Protein AF-A0A1A8IQL0-F1 (afdb_monomer)

Secondary structure (DSSP, 8-state):
-HHHHHHHHHHHHHHHHHHHHHTTT---THHHHHHHHHHHHHHHHHHHHHHHHHHHHHHHHHHHHHHH--SBTTB---S-HHHHHHHHHHHHHHHHHHT-

pLDDT: mean 81.02, std 8.01, range [53.03, 92.19]

Sequence (100 aa):
KLFIAGVASILTLVFLRLFQEFLPTVNYVLVPIVMVIIGSYMIANGFFNVFCTCVETLFLCFCEDLERNDGSSSKPYYISPGLHKILRKGEERAKSCASS

Solvent-accessible surface area (backbone atoms only — not comparable to full-atom values): 5826 Å² total; per-residue (Å²): 109,69,68,60,51,51,53,51,50,52,51,51,52,53,49,53,51,52,48,66,71,48,64,87,76,65,94,51,74,66,58,63,52,54,48,50,53,54,52,50,50,54,51,51,54,53,53,50,55,53,49,52,54,52,50,55,51,53,51,49,56,42,54,51,39,59,73,76,22,86,57,41,100,90,36,54,65,82,64,62,66,67,62,55,51,55,50,52,56,49,52,55,50,52,55,57,63,75,74,110

Radius of gyration: 22.85 Å; Cα contacts (8 Å, |Δi|>4): 29; chains: 1; bounding box: 57×26×62 Å

Organism: Nothobranchius kuhntae (NCBI:txid321403)

Mean predicted aligned error: 10.09 Å

InterPro domains:
  IPR007603 Choline transporter-like [PF04515] (1-67)
  IPR007603 Choline transporter-like [PTHR12385] (2-91)

Foldseek 3Di:
DVVVLVVLVVVLVVLVVVLVVCVVPDPDPVVNVVSVVVSVVSVVVSVVVVVVVVVVVLVVVQVVQVVQAVCDPVGRRPRDPVVVVVVVVVVVVVVVVVVD

Structure (mmCIF, N/CA/C/O backbone):
data_AF-A0A1A8IQL0-F1
#
_entry.id   AF-A0A1A8IQL0-F1
#
loop_
_atom_site.group_PDB
_atom_site.id
_atom_site.type_symbol
_atom_site.label_atom_id
_atom_site.label_alt_id
_atom_site.label_comp_id
_atom_site.label_asym_id
_atom_site.label_entity_id
_atom_site.label_seq_id
_atom_site.pdbx_PDB_ins_code
_atom_site.Cartn_x
_atom_site.Cartn_y
_atom_site.Cartn_z
_atom_site.occupancy
_atom_site.B_iso_or_equiv
_atom_site.auth_seq_id
_atom_site.auth_comp_id
_atom_site.auth_asym_id
_atom_site.auth_atom_id
_atom_site.pdbx_PDB_model_num
ATOM 1 N N . LYS A 1 1 ? 6.803 -12.091 6.079 1.00 59.12 1 LYS A N 1
ATOM 2 C CA . LYS A 1 1 ? 6.246 -10.949 5.306 1.00 59.12 1 LYS A CA 1
ATOM 3 C C . LYS A 1 1 ? 7.231 -9.764 5.219 1.00 59.12 1 LYS A C 1
ATOM 5 O O . LYS A 1 1 ? 7.476 -9.312 4.109 1.00 59.12 1 LYS A O 1
ATOM 10 N N . LEU A 1 2 ? 7.892 -9.344 6.315 1.00 65.69 2 LEU A N 1
ATOM 11 C CA . LEU A 1 2 ? 8.879 -8.238 6.317 1.00 65.69 2 LEU A CA 1
ATOM 12 C C . LEU A 1 2 ? 10.071 -8.434 5.356 1.00 65.69 2 LEU A C 1
ATOM 14 O O . LEU A 1 2 ? 10.431 -7.512 4.636 1.00 65.69 2 LEU A O 1
ATOM 18 N N . PHE A 1 3 ? 10.632 -9.645 5.279 1.00 72.00 3 PHE A N 1
ATOM 19 C CA . PHE A 1 3 ? 11.733 -9.952 4.354 1.00 72.00 3 PHE A CA 1
ATOM 20 C C . PHE A 1 3 ? 11.323 -9.812 2.876 1.00 72.00 3 PHE A C 1
ATOM 22 O O . PHE A 1 3 ? 12.052 -9.244 2.073 1.00 72.00 3 PHE A O 1
ATOM 29 N N . ILE A 1 4 ? 10.109 -10.255 2.536 1.00 76.69 4 ILE A N 1
ATOM 30 C CA . ILE A 1 4 ? 9.553 -10.188 1.175 1.00 76.69 4 ILE A CA 1
ATOM 31 C C . ILE A 1 4 ? 9.293 -8.729 0.777 1.00 76.69 4 ILE A C 1
ATOM 33 O O . ILE A 1 4 ? 9.625 -8.327 -0.334 1.00 76.69 4 ILE A O 1
ATOM 37 N N . ALA A 1 5 ? 8.760 -7.921 1.700 1.00 71.62 5 ALA A N 1
ATOM 38 C CA . ALA A 1 5 ? 8.571 -6.48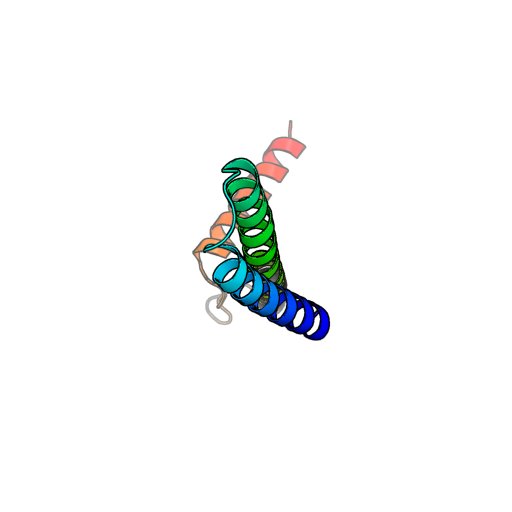7 1.488 1.00 71.62 5 ALA A CA 1
ATOM 39 C C . ALA A 1 5 ? 9.911 -5.741 1.351 1.00 71.62 5 ALA A C 1
ATOM 41 O O . ALA A 1 5 ? 10.043 -4.878 0.490 1.00 71.62 5 ALA A O 1
ATOM 42 N N . GLY A 1 6 ? 10.923 -6.103 2.147 1.00 78.62 6 GLY A N 1
ATOM 43 C CA . GLY A 1 6 ? 12.268 -5.532 2.045 1.00 78.62 6 GLY A CA 1
ATOM 44 C C . GLY A 1 6 ? 12.927 -5.817 0.694 1.00 78.62 6 GLY A C 1
ATOM 45 O O . GLY A 1 6 ? 13.399 -4.897 0.030 1.00 78.62 6 GLY A O 1
ATOM 46 N N . VAL A 1 7 ? 12.889 -7.075 0.245 1.00 82.31 7 VAL A N 1
ATOM 47 C CA . VAL A 1 7 ? 13.438 -7.485 -1.058 1.00 82.31 7 VAL A CA 1
ATOM 48 C C . VAL A 1 7 ? 12.688 -6.814 -2.215 1.00 82.31 7 VAL A C 1
ATOM 50 O O . VAL A 1 7 ? 13.331 -6.294 -3.124 1.00 82.31 7 VAL A O 1
ATOM 53 N N . ALA A 1 8 ? 11.352 -6.744 -2.162 1.00 79.62 8 ALA A N 1
ATOM 54 C CA . ALA A 1 8 ? 10.542 -6.066 -3.178 1.00 79.62 8 ALA A CA 1
ATOM 55 C C . ALA A 1 8 ? 10.824 -4.553 -3.253 1.00 79.62 8 ALA A C 1
ATOM 57 O O . ALA A 1 8 ? 10.904 -3.993 -4.349 1.00 79.62 8 ALA A O 1
ATOM 58 N N . SER A 1 9 ? 11.038 -3.896 -2.110 1.00 80.75 9 SER A N 1
ATOM 59 C CA . SER A 1 9 ? 11.416 -2.478 -2.053 1.00 80.75 9 SER A CA 1
ATOM 60 C C . SER A 1 9 ? 12.800 -2.222 -2.650 1.00 80.75 9 SER A C 1
ATOM 62 O O . SER A 1 9 ? 12.952 -1.297 -3.444 1.00 80.75 9 SER A O 1
ATOM 64 N N . ILE A 1 10 ? 13.799 -3.059 -2.339 1.00 85.75 10 ILE A N 1
ATOM 65 C CA . ILE A 1 10 ? 15.146 -2.949 -2.928 1.00 85.75 10 ILE A CA 1
ATOM 66 C C . ILE A 1 10 ? 15.083 -3.156 -4.446 1.00 85.75 10 ILE A C 1
ATOM 68 O O . ILE A 1 10 ? 15.649 -2.362 -5.192 1.00 85.75 10 ILE A O 1
ATOM 72 N N . LEU A 1 11 ? 14.337 -4.161 -4.911 1.00 83.75 11 LEU A N 1
ATOM 73 C CA . LEU A 1 11 ? 14.096 -4.409 -6.336 1.00 83.75 11 LEU A CA 1
ATOM 74 C C . LEU A 1 11 ? 13.435 -3.213 -7.033 1.00 83.75 11 LEU A C 1
ATOM 76 O O . LEU A 1 11 ? 13.858 -2.833 -8.119 1.00 83.75 11 LEU A O 1
ATOM 80 N N . THR A 1 12 ? 12.445 -2.585 -6.397 1.00 82.00 12 THR A N 1
ATOM 81 C CA . THR A 1 12 ? 11.761 -1.397 -6.937 1.00 82.00 12 THR A CA 1
ATOM 82 C C . THR A 1 12 ? 12.701 -0.190 -7.016 1.00 82.00 12 THR A C 1
ATOM 84 O O . THR A 1 12 ? 12.696 0.536 -8.008 1.00 82.00 12 THR A O 1
ATOM 87 N N . LEU A 1 13 ? 13.553 0.016 -6.006 1.00 83.19 13 LEU A N 1
ATOM 88 C CA . LEU A 1 13 ? 14.556 1.086 -6.010 1.00 83.19 13 LEU A CA 1
ATOM 89 C C . LEU A 1 13 ? 15.628 0.863 -7.081 1.00 83.19 13 LEU A C 1
ATOM 91 O O . LEU A 1 13 ? 15.979 1.797 -7.799 1.00 83.19 13 LEU A O 1
ATOM 95 N N . VAL A 1 14 ? 16.122 -0.368 -7.224 1.00 85.06 14 VAL A N 1
ATOM 96 C CA . VAL A 1 14 ? 17.074 -0.745 -8.278 1.00 85.06 14 VAL A CA 1
ATOM 97 C C . VAL A 1 14 ? 16.444 -0.571 -9.661 1.00 85.06 14 VAL A C 1
ATOM 99 O O . VAL A 1 14 ? 17.092 -0.038 -10.557 1.00 85.06 14 VAL A O 1
ATOM 102 N N . PHE A 1 15 ? 15.168 -0.928 -9.823 1.00 81.94 15 PHE A N 1
ATOM 103 C CA . PHE A 1 15 ? 14.413 -0.718 -11.057 1.00 81.94 15 PHE A CA 1
ATOM 104 C C . PHE A 1 15 ? 14.263 0.769 -11.411 1.00 81.94 15 PHE A C 1
ATOM 106 O O . PHE A 1 15 ? 14.478 1.149 -12.558 1.00 81.94 15 PHE A O 1
ATOM 113 N N . LEU A 1 16 ? 13.971 1.630 -10.430 1.00 79.38 16 LEU A N 1
ATOM 114 C CA . LEU A 1 16 ? 13.897 3.083 -10.626 1.00 79.38 16 LEU A CA 1
ATOM 115 C C . LEU A 1 16 ? 15.255 3.675 -11.042 1.00 79.38 16 LEU A C 1
ATOM 117 O O . LEU A 1 16 ? 15.317 4.561 -11.893 1.00 79.38 16 LEU A O 1
ATOM 121 N N . ARG A 1 17 ? 16.348 3.168 -10.459 1.00 83.50 17 ARG A N 1
ATOM 122 C CA . ARG A 1 17 ? 17.720 3.571 -10.804 1.00 83.50 17 ARG A CA 1
ATOM 123 C C . ARG A 1 17 ? 18.085 3.151 -12.225 1.00 83.50 17 ARG A C 1
ATOM 125 O O . ARG A 1 17 ? 18.530 3.988 -13.000 1.00 83.50 17 ARG A O 1
ATOM 132 N N . LEU A 1 18 ? 17.805 1.897 -12.582 1.00 77.81 18 LEU A N 1
ATOM 133 C CA . LEU A 1 18 ? 17.944 1.384 -13.947 1.00 77.81 18 LEU A CA 1
ATOM 134 C C . LEU A 1 18 ? 17.121 2.206 -14.944 1.00 77.81 18 LEU A C 1
ATOM 136 O O . LEU A 1 18 ? 17.625 2.573 -15.999 1.00 77.81 18 LEU A O 1
ATOM 140 N N . PHE A 1 19 ? 15.881 2.555 -14.602 1.00 75.31 19 PHE A N 1
ATOM 141 C CA . PHE A 1 19 ? 15.044 3.407 -15.442 1.00 75.31 19 PHE A CA 1
ATOM 142 C C . PHE A 1 19 ? 15.692 4.776 -15.690 1.00 75.31 19 PHE A C 1
ATOM 144 O O . PHE A 1 19 ? 15.772 5.201 -16.841 1.00 75.31 19 PHE A O 1
ATOM 151 N N . GLN A 1 20 ? 16.214 5.438 -14.650 1.00 76.06 20 GLN A N 1
ATOM 152 C CA . GLN A 1 20 ? 16.888 6.730 -14.815 1.00 76.06 20 GLN A CA 1
ATOM 153 C C . GLN A 1 20 ? 18.130 6.662 -15.713 1.00 76.06 20 GLN A C 1
ATOM 155 O O . GLN A 1 20 ? 18.372 7.608 -16.459 1.00 76.06 20 GLN A O 1
ATOM 160 N N . GLU A 1 21 ? 18.883 5.562 -15.681 1.00 76.25 21 GLU A N 1
ATOM 161 C CA . GLU A 1 21 ? 20.067 5.392 -16.532 1.00 76.25 21 GLU A CA 1
ATOM 162 C C . GLU A 1 21 ? 19.743 5.004 -17.983 1.00 76.25 21 GLU A C 1
ATOM 164 O O . GLU A 1 21 ? 20.511 5.336 -18.884 1.00 76.25 21 GLU A O 1
ATOM 169 N N . PHE A 1 22 ? 18.601 4.355 -18.238 1.00 69.38 22 PHE A N 1
ATOM 170 C CA . PHE A 1 22 ? 18.174 3.974 -19.591 1.00 69.38 22 PHE A CA 1
ATOM 171 C C . PHE A 1 22 ? 17.422 5.085 -20.343 1.00 69.38 22 PHE A C 1
ATOM 173 O O . PHE A 1 22 ? 17.435 5.096 -21.570 1.00 69.38 22 PHE A O 1
ATOM 180 N N . LEU A 1 23 ? 16.805 6.049 -19.649 1.00 65.25 23 LEU A N 1
ATOM 181 C CA . LEU A 1 23 ? 16.088 7.175 -20.271 1.00 65.25 23 LEU A CA 1
ATOM 182 C C . LEU A 1 23 ? 16.856 7.949 -21.372 1.00 65.25 23 LEU A C 1
ATOM 184 O O . LEU A 1 23 ? 16.211 8.313 -22.355 1.00 65.25 23 LEU A O 1
ATOM 188 N N . PRO A 1 24 ? 18.177 8.217 -21.280 1.00 64.81 24 PRO A N 1
ATOM 189 C CA . PRO A 1 24 ? 18.872 9.008 -22.299 1.00 64.81 24 PRO A CA 1
ATOM 190 C C . PRO A 1 24 ? 19.180 8.271 -23.620 1.00 64.81 24 PRO A C 1
ATOM 192 O O . PRO A 1 24 ? 19.616 8.928 -24.562 1.00 64.81 24 PRO A O 1
ATOM 195 N N . THR A 1 25 ? 18.981 6.947 -23.735 1.00 61.62 25 THR A N 1
ATOM 196 C CA . THR A 1 25 ? 19.498 6.152 -24.879 1.00 61.62 25 THR A CA 1
ATOM 197 C C . THR A 1 25 ? 18.453 5.421 -25.733 1.00 61.62 25 THR A C 1
ATOM 199 O O . THR A 1 25 ? 18.817 4.816 -26.744 1.00 61.62 25 THR A O 1
ATOM 202 N N . VAL A 1 26 ? 17.156 5.482 -25.409 1.00 59.31 26 VAL A N 1
ATOM 203 C CA . VAL A 1 26 ? 16.117 4.706 -26.123 1.00 59.31 26 VAL A CA 1
ATOM 204 C C . VAL A 1 26 ? 15.310 5.530 -27.128 1.00 59.31 26 VAL A C 1
ATOM 206 O O . VAL A 1 26 ? 14.531 6.402 -26.766 1.00 59.31 26 VAL A O 1
ATOM 209 N N . ASN A 1 27 ? 15.406 5.151 -28.406 1.00 66.56 27 ASN A N 1
ATOM 210 C CA . ASN A 1 27 ? 14.580 5.665 -29.512 1.00 66.56 27 ASN A CA 1
ATOM 211 C C . ASN A 1 27 ? 13.235 4.912 -29.681 1.00 66.56 27 ASN A C 1
ATOM 213 O O . ASN A 1 27 ? 12.523 5.122 -30.659 1.00 66.56 27 ASN A O 1
ATOM 217 N N . TYR A 1 28 ? 12.871 4.024 -28.744 1.00 71.81 28 TYR A N 1
ATOM 218 C CA . TYR A 1 28 ? 11.651 3.207 -28.795 1.00 71.81 28 TYR A CA 1
ATOM 219 C C . TYR A 1 28 ? 10.722 3.524 -27.621 1.00 71.81 28 TYR A C 1
ATOM 221 O O . TYR A 1 28 ? 10.968 3.085 -26.502 1.00 71.81 28 TYR A O 1
ATOM 229 N N . VAL A 1 29 ? 9.614 4.220 -27.891 1.00 77.12 29 VAL A N 1
ATOM 230 C CA . VAL A 1 29 ? 8.623 4.678 -26.891 1.00 77.12 29 VAL A CA 1
ATOM 231 C C . VAL A 1 29 ? 7.921 3.528 -26.146 1.00 77.12 29 VAL A C 1
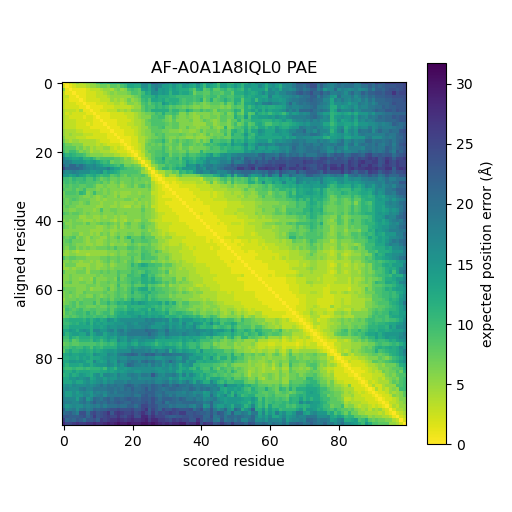ATOM 233 O O . VAL A 1 29 ? 7.474 3.702 -25.016 1.00 77.12 29 VAL A O 1
ATOM 236 N N . LEU A 1 30 ? 7.869 2.322 -26.718 1.00 82.00 30 LEU A N 1
ATOM 237 C CA . LEU A 1 30 ? 7.252 1.158 -26.068 1.00 82.00 30 LEU A CA 1
ATOM 238 C C . LEU A 1 30 ? 8.020 0.697 -24.816 1.00 82.00 30 LEU A C 1
ATOM 240 O O . LEU A 1 30 ? 7.409 0.288 -23.830 1.00 82.00 30 LEU A O 1
ATOM 244 N N . VAL A 1 31 ? 9.351 0.790 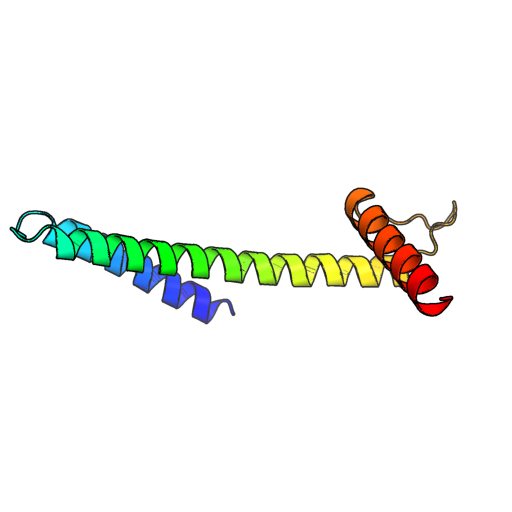-24.839 1.00 79.88 31 VAL A N 1
ATOM 245 C CA . VAL A 1 31 ? 10.224 0.359 -23.737 1.00 79.88 31 VAL A CA 1
ATOM 246 C C . VAL A 1 31 ? 9.941 1.137 -22.441 1.00 79.88 31 VAL A C 1
ATOM 248 O O . VAL A 1 31 ? 9.657 0.491 -21.431 1.00 79.88 31 VAL A O 1
ATOM 251 N N . PRO A 1 32 ? 9.932 2.487 -22.422 1.00 80.69 32 PRO A N 1
ATOM 252 C CA . PRO A 1 32 ? 9.594 3.232 -21.214 1.00 80.69 32 PRO A CA 1
ATOM 253 C C . PRO A 1 32 ? 8.145 3.005 -20.760 1.00 80.69 32 PRO A C 1
ATOM 255 O O . PRO A 1 32 ? 7.907 2.969 -19.556 1.00 80.69 32 PRO A O 1
ATOM 258 N N . ILE A 1 33 ? 7.188 2.775 -21.671 1.00 83.00 33 ILE A N 1
ATOM 259 C CA . ILE A 1 33 ? 5.793 2.468 -21.296 1.00 83.00 33 ILE A CA 1
ATOM 260 C C . ILE A 1 33 ? 5.713 1.152 -20.513 1.00 83.00 33 ILE A C 1
ATOM 262 O O . ILE A 1 33 ? 5.137 1.112 -19.425 1.00 83.00 33 ILE A O 1
ATOM 266 N N . VAL A 1 34 ? 6.317 0.081 -21.032 1.00 84.12 34 VAL A N 1
ATOM 267 C CA . VAL A 1 34 ? 6.330 -1.227 -20.356 1.00 84.12 34 VAL A CA 1
ATOM 268 C C . VAL A 1 34 ? 7.059 -1.136 -19.013 1.00 84.12 34 VAL A C 1
ATOM 270 O O . VAL A 1 34 ? 6.588 -1.697 -18.024 1.00 84.12 34 VAL A O 1
ATOM 273 N N . MET A 1 35 ? 8.150 -0.368 -18.941 1.00 81.56 35 MET A N 1
ATOM 274 C CA . MET A 1 35 ? 8.865 -0.147 -17.683 1.00 81.56 35 MET A CA 1
ATOM 275 C C . MET A 1 35 ? 8.006 0.575 -16.638 1.00 81.56 35 MET A C 1
ATOM 277 O O . MET A 1 35 ? 7.984 0.166 -15.479 1.00 81.56 35 MET A O 1
ATOM 281 N N . VAL A 1 36 ? 7.247 1.603 -17.026 1.00 84.12 36 VAL A N 1
ATOM 282 C CA . VAL A 1 36 ? 6.334 2.300 -16.104 1.00 84.12 36 VAL A CA 1
ATOM 283 C C . VAL A 1 36 ? 5.235 1.363 -15.597 1.00 84.12 36 VAL A C 1
ATOM 285 O O . VAL A 1 36 ? 4.941 1.367 -14.401 1.00 84.12 36 VAL A O 1
ATOM 288 N N . ILE A 1 37 ? 4.669 0.516 -16.463 1.00 88.44 37 ILE A N 1
ATOM 289 C CA . ILE A 1 37 ? 3.656 -0.475 -16.065 1.00 88.44 37 ILE A CA 1
ATOM 290 C C . ILE A 1 37 ? 4.232 -1.434 -15.016 1.00 88.44 37 ILE A C 1
ATOM 292 O O . ILE A 1 37 ? 3.650 -1.581 -13.940 1.00 88.44 37 ILE A O 1
ATOM 296 N N . ILE A 1 38 ? 5.402 -2.023 -15.281 1.00 85.25 38 ILE A N 1
ATOM 297 C CA . ILE A 1 38 ? 6.065 -2.953 -14.354 1.00 85.25 38 ILE A CA 1
ATOM 298 C C . ILE A 1 38 ? 6.400 -2.255 -13.031 1.00 85.25 38 ILE A C 1
ATOM 300 O O . ILE A 1 38 ? 6.071 -2.773 -11.963 1.00 85.25 38 ILE A O 1
ATOM 304 N N . GLY A 1 39 ? 6.987 -1.057 -13.087 1.00 83.31 39 GLY A N 1
ATOM 305 C CA . GLY A 1 39 ? 7.329 -0.285 -11.894 1.00 83.31 39 GLY A CA 1
ATOM 306 C C . GLY A 1 39 ? 6.102 0.052 -11.044 1.00 83.31 39 GLY A C 1
ATOM 307 O O . GLY A 1 39 ? 6.114 -0.153 -9.830 1.00 83.31 39 GLY A O 1
ATOM 308 N N . SER A 1 40 ? 5.010 0.493 -11.674 1.00 87.50 40 SER A N 1
ATOM 309 C CA . SER A 1 40 ? 3.757 0.796 -10.971 1.00 87.50 40 SER A CA 1
ATOM 310 C C . SER A 1 40 ? 3.141 -0.443 -10.313 1.00 87.50 40 SER A C 1
ATOM 312 O O . SER A 1 40 ? 2.682 -0.360 -9.174 1.00 87.50 40 SER A O 1
ATOM 314 N N . TYR A 1 41 ? 3.207 -1.605 -10.973 1.00 87.50 41 TYR A N 1
ATOM 315 C CA . TYR A 1 41 ? 2.737 -2.875 -10.422 1.00 87.50 41 TYR A CA 1
ATOM 316 C C . TYR A 1 41 ? 3.552 -3.304 -9.195 1.00 87.50 41 TYR A C 1
ATOM 318 O O . TYR A 1 41 ? 2.975 -3.695 -8.180 1.00 87.50 41 TYR A O 1
ATOM 326 N N . MET A 1 42 ? 4.882 -3.180 -9.249 1.00 83.44 42 MET A N 1
ATOM 327 C CA . MET A 1 42 ? 5.760 -3.494 -8.115 1.00 83.44 42 MET A CA 1
ATOM 328 C C . MET A 1 42 ? 5.449 -2.618 -6.898 1.00 83.44 42 MET A C 1
ATOM 330 O O . MET A 1 42 ? 5.311 -3.134 -5.786 1.00 83.44 42 MET A O 1
ATOM 334 N N . ILE A 1 43 ? 5.278 -1.311 -7.120 1.00 85.19 43 ILE A N 1
ATOM 335 C CA . ILE A 1 43 ? 4.923 -0.350 -6.072 1.00 85.19 43 ILE A CA 1
ATOM 336 C C . ILE A 1 43 ? 3.548 -0.688 -5.482 1.00 85.19 43 ILE A C 1
ATOM 338 O O . ILE A 1 43 ? 3.427 -0.840 -4.265 1.00 85.19 43 ILE A O 1
ATOM 342 N N . ALA A 1 44 ? 2.525 -0.855 -6.327 1.00 86.94 44 ALA A N 1
ATOM 343 C CA . ALA A 1 44 ? 1.168 -1.174 -5.891 1.00 86.94 44 ALA A CA 1
ATOM 344 C C . ALA A 1 44 ? 1.133 -2.463 -5.061 1.00 86.94 44 ALA A C 1
ATOM 346 O O . ALA A 1 44 ? 0.576 -2.479 -3.965 1.00 86.94 44 ALA A O 1
ATOM 347 N N . ASN A 1 45 ? 1.792 -3.521 -5.533 1.00 84.19 45 ASN A N 1
ATOM 348 C CA . ASN A 1 45 ? 1.873 -4.792 -4.820 1.00 84.19 45 ASN A CA 1
ATOM 349 C C . ASN A 1 45 ? 2.577 -4.653 -3.454 1.00 84.19 45 ASN A C 1
ATOM 351 O O . ASN A 1 45 ? 2.146 -5.252 -2.468 1.00 84.19 45 ASN A O 1
ATOM 355 N N . GLY A 1 46 ? 3.622 -3.823 -3.368 1.00 82.94 46 GLY A N 1
ATOM 356 C CA . GLY A 1 46 ? 4.288 -3.499 -2.104 1.00 82.94 46 GLY A CA 1
ATOM 357 C C . GLY A 1 46 ? 3.344 -2.836 -1.096 1.00 82.94 46 GLY A C 1
ATOM 358 O O . GLY A 1 46 ? 3.232 -3.300 0.042 1.00 82.94 46 GLY A O 1
ATOM 359 N N . PHE A 1 47 ? 2.617 -1.801 -1.525 1.00 85.50 47 PHE A N 1
ATOM 360 C CA . PHE A 1 47 ? 1.644 -1.103 -0.678 1.00 85.50 47 PHE A CA 1
ATOM 361 C C . PHE A 1 47 ? 0.470 -1.997 -0.268 1.00 85.50 47 PHE A C 1
ATOM 363 O O . PHE A 1 47 ? 0.104 -2.015 0.908 1.00 85.50 47 PHE A O 1
ATOM 370 N N . PHE A 1 48 ? -0.088 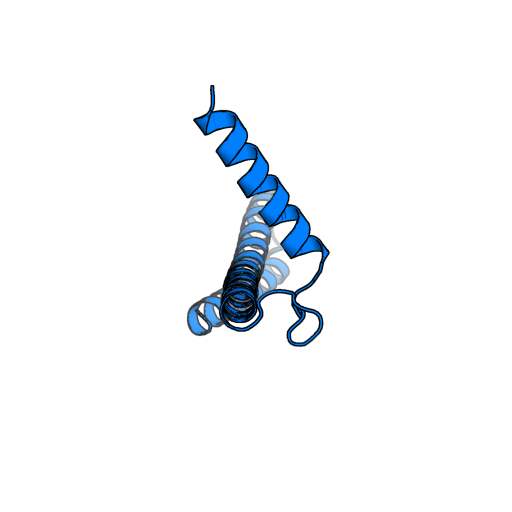-2.780 -1.196 1.00 87.56 48 PHE A N 1
ATOM 371 C CA . PHE A 1 48 ? -1.199 -3.684 -0.897 1.00 87.56 48 PHE A CA 1
ATOM 372 C C . PHE A 1 48 ? -0.822 -4.758 0.127 1.00 87.56 48 PHE A C 1
ATOM 374 O O . PHE A 1 48 ? -1.631 -5.077 0.991 1.00 87.56 48 PHE A O 1
ATOM 381 N N . ASN A 1 49 ? 0.406 -5.279 0.105 1.00 85.62 49 ASN A N 1
ATOM 382 C CA . ASN A 1 49 ? 0.840 -6.286 1.077 1.00 85.62 49 ASN A CA 1
ATOM 383 C C . ASN A 1 49 ? 0.918 -5.728 2.515 1.00 85.62 49 ASN A C 1
ATOM 385 O O . ASN A 1 49 ? 0.512 -6.392 3.477 1.00 85.62 49 ASN A O 1
ATOM 389 N N . VAL A 1 50 ? 1.405 -4.490 2.668 1.00 86.81 50 VAL A N 1
ATOM 390 C CA . VAL A 1 50 ? 1.398 -3.788 3.963 1.00 86.81 50 VAL A CA 1
ATOM 391 C C . VAL A 1 50 ? -0.037 -3.512 4.395 1.00 86.81 50 VAL A C 1
ATOM 3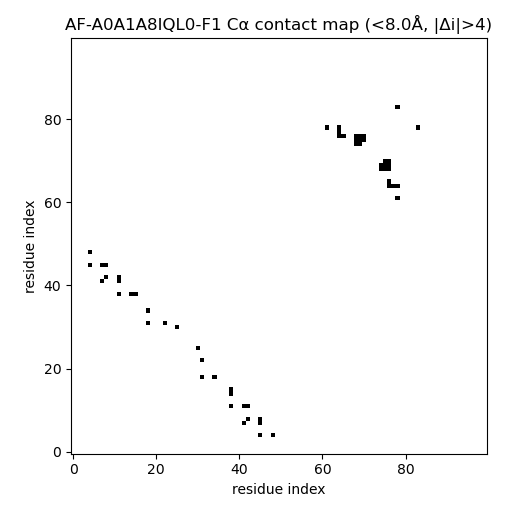93 O O . VAL A 1 50 ? -0.402 -3.836 5.522 1.00 86.81 50 VAL A O 1
ATOM 396 N N . PHE A 1 51 ? -0.864 -2.999 3.483 1.00 89.81 51 PHE A N 1
ATOM 397 C CA . PHE A 1 51 ? -2.276 -2.740 3.741 1.00 89.81 51 PHE A CA 1
ATOM 398 C C . PHE A 1 51 ? -3.013 -3.994 4.231 1.00 89.81 51 PHE A C 1
ATOM 400 O O . PHE A 1 51 ? -3.647 -3.944 5.281 1.00 89.81 51 PHE A O 1
ATOM 407 N N . CYS A 1 52 ? -2.871 -5.132 3.545 1.00 89.31 52 CYS A N 1
ATOM 408 C CA . CYS A 1 52 ? -3.474 -6.400 3.962 1.00 89.31 52 CYS A CA 1
ATOM 409 C C . CYS A 1 52 ? -3.013 -6.820 5.360 1.00 89.31 52 CYS A C 1
ATOM 411 O O . CYS A 1 52 ? -3.836 -7.211 6.179 1.00 89.31 52 CYS A O 1
ATOM 413 N N . THR A 1 53 ? -1.720 -6.679 5.666 1.00 89.19 53 THR A N 1
ATOM 414 C CA . THR A 1 53 ? -1.193 -7.005 7.001 1.00 89.19 53 THR A CA 1
ATOM 415 C C . THR A 1 53 ? -1.790 -6.094 8.082 1.00 89.19 53 THR A C 1
ATOM 417 O O . THR A 1 53 ? -2.181 -6.573 9.142 1.00 89.19 53 THR A O 1
ATOM 420 N N . CYS A 1 54 ? -1.923 -4.789 7.822 1.00 90.75 54 CYS A N 1
ATOM 421 C CA . CYS A 1 54 ? -2.566 -3.860 8.756 1.00 90.75 54 CYS A CA 1
ATOM 422 C C . CYS A 1 54 ? -4.055 -4.177 8.949 1.00 90.75 54 CYS A C 1
ATOM 424 O O . CYS A 1 54 ? -4.563 -4.139 10.070 1.00 90.75 54 CYS A O 1
ATOM 426 N N . VAL A 1 55 ? -4.757 -4.521 7.871 1.00 91.94 55 VAL A N 1
ATOM 427 C CA . VAL A 1 55 ? -6.173 -4.896 7.914 1.00 91.94 55 VAL A CA 1
ATOM 428 C C . VAL A 1 55 ? -6.378 -6.191 8.707 1.00 91.94 55 VAL A C 1
ATOM 430 O O . VAL A 1 55 ? -7.265 -6.228 9.556 1.00 91.94 55 VAL A O 1
ATOM 433 N N . GLU A 1 56 ? -5.527 -7.207 8.517 1.00 91.69 56 GLU A N 1
ATOM 434 C CA . GLU A 1 56 ? -5.514 -8.433 9.334 1.00 91.69 56 GLU A CA 1
ATOM 435 C C . GLU A 1 56 ? -5.410 -8.096 10.835 1.00 91.69 56 GLU A C 1
ATOM 437 O O . GLU A 1 56 ? -6.197 -8.599 11.636 1.00 91.69 56 GLU A O 1
ATOM 442 N N . THR A 1 57 ? -4.497 -7.193 11.222 1.00 92.19 57 THR A N 1
ATOM 443 C CA . THR A 1 57 ? -4.338 -6.797 12.634 1.00 92.19 57 THR A CA 1
ATOM 444 C C . THR A 1 57 ? -5.518 -5.996 13.177 1.00 92.19 57 THR A C 1
ATOM 446 O O . THR A 1 57 ? -5.926 -6.215 14.313 1.00 92.19 57 THR A O 1
ATOM 449 N N . LEU A 1 58 ? -6.104 -5.101 12.375 1.00 91.31 58 LEU A N 1
ATOM 450 C CA . LEU A 1 58 ? -7.273 -4.319 12.786 1.00 91.31 58 LEU A CA 1
ATOM 451 C C . LEU A 1 58 ? -8.477 -5.225 13.043 1.00 91.31 58 LEU A C 1
ATOM 453 O O . LEU A 1 58 ? -9.183 -5.038 14.032 1.00 91.31 58 LEU A O 1
ATOM 457 N N . PHE A 1 59 ? -8.689 -6.219 12.176 1.00 89.88 59 PHE A N 1
ATOM 458 C CA . PHE A 1 59 ? -9.743 -7.208 12.373 1.00 89.88 59 PHE A CA 1
ATOM 459 C C . PHE A 1 59 ? -9.480 -8.106 13.581 1.00 89.88 59 PHE A C 1
ATOM 461 O O . PHE A 1 59 ? -10.421 -8.411 14.305 1.00 89.88 59 PHE A O 1
ATOM 468 N N . LEU A 1 60 ? -8.230 -8.490 13.846 1.00 91.75 60 LEU A N 1
ATOM 469 C CA . LEU A 1 60 ? -7.904 -9.271 15.039 1.00 91.75 60 LEU A CA 1
ATOM 470 C C . LEU A 1 60 ? -8.206 -8.492 16.327 1.00 91.75 60 LEU A C 1
ATOM 472 O O . LEU A 1 60 ? -8.921 -9.004 17.185 1.00 91.75 60 LEU A O 1
ATOM 476 N N . CYS A 1 61 ? -7.733 -7.245 16.429 1.00 90.06 61 CYS A N 1
ATOM 477 C CA . CYS A 1 61 ? -8.026 -6.381 17.576 1.00 90.06 61 CYS A CA 1
ATOM 478 C C . CYS A 1 61 ? -9.531 -6.139 17.733 1.00 90.06 61 CYS A C 1
ATOM 480 O O . CYS A 1 61 ? -10.030 -6.021 18.846 1.00 90.06 61 CYS A O 1
ATOM 482 N N . PHE A 1 62 ? -10.262 -6.077 16.619 1.00 87.81 62 PHE A N 1
ATOM 483 C CA . PHE A 1 62 ? -11.714 -5.987 16.640 1.00 87.81 62 PHE A CA 1
ATOM 484 C C . PHE A 1 62 ? -12.379 -7.236 17.209 1.00 87.81 62 PHE A C 1
ATOM 486 O O . PHE A 1 62 ? -13.216 -7.109 18.094 1.00 87.81 62 PHE A O 1
ATOM 493 N N . CYS A 1 63 ? -12.013 -8.429 16.740 1.00 88.81 63 CYS A N 1
ATOM 494 C CA . CYS A 1 63 ? -12.552 -9.676 17.283 1.00 88.81 63 CYS A CA 1
ATOM 495 C C . CYS A 1 63 ? -12.243 -9.815 18.780 1.00 88.81 63 CYS A C 1
ATOM 497 O O . CYS A 1 63 ? -13.105 -10.223 19.550 1.00 88.81 63 CYS A O 1
ATOM 499 N N . GLU A 1 64 ? -11.040 -9.426 19.198 1.00 91.25 64 GLU A N 1
ATOM 500 C CA . GLU A 1 64 ? -10.639 -9.420 20.604 1.00 91.25 64 GLU A CA 1
ATOM 501 C C . GLU A 1 64 ? -11.451 -8.413 21.443 1.00 91.25 64 GLU A C 1
ATOM 503 O O . GLU A 1 64 ? -11.839 -8.727 22.568 1.00 91.25 64 GLU A O 1
ATOM 508 N N . ASP A 1 65 ? -11.758 -7.230 20.895 1.00 89.88 65 ASP A N 1
ATOM 509 C CA . ASP A 1 65 ? -12.647 -6.247 21.531 1.00 89.88 65 ASP A CA 1
ATOM 510 C C . ASP A 1 65 ? -14.078 -6.787 21.663 1.00 89.88 65 ASP A C 1
ATOM 512 O O . ASP A 1 65 ? -14.683 -6.635 22.721 1.00 89.88 65 ASP A O 1
ATOM 516 N N . LEU A 1 66 ? -14.590 -7.475 20.635 1.00 86.25 66 LEU A N 1
ATOM 517 C CA . LEU A 1 66 ? -15.911 -8.110 20.667 1.00 86.25 66 LEU A CA 1
ATOM 518 C C . LEU A 1 66 ? -16.011 -9.261 21.676 1.00 86.25 66 LEU A C 1
ATOM 520 O O . LEU A 1 66 ? -17.082 -9.509 22.221 1.00 86.25 66 LEU A O 1
ATOM 524 N N . GLU A 1 67 ? -14.916 -9.986 21.904 1.00 88.69 67 GLU A N 1
ATOM 525 C CA . GLU A 1 67 ? -14.894 -11.092 22.863 1.00 88.69 67 GLU A CA 1
ATOM 526 C C . GLU A 1 67 ? -14.780 -10.598 24.313 1.00 88.69 67 GLU A C 1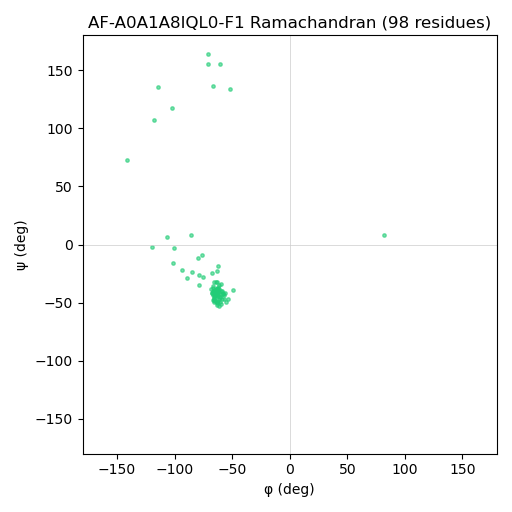
ATOM 528 O O . GLU A 1 67 ? -15.360 -11.195 25.222 1.00 88.69 67 GLU A O 1
ATOM 533 N N . ARG A 1 68 ? -14.047 -9.501 24.557 1.00 88.25 68 ARG A N 1
ATOM 534 C CA . ARG A 1 68 ? -13.847 -8.971 25.919 1.00 88.25 68 ARG A CA 1
ATOM 535 C C . ARG A 1 68 ? -14.904 -7.976 26.375 1.00 88.25 68 ARG A C 1
ATOM 537 O O . ARG A 1 68 ? -15.134 -7.870 27.586 1.00 88.25 68 ARG A O 1
ATOM 544 N N . ASN A 1 69 ? -15.502 -7.244 25.444 1.00 88.56 69 ASN A N 1
ATOM 545 C CA . ASN A 1 69 ? -16.488 -6.213 25.726 1.00 88.56 69 ASN A CA 1
ATOM 546 C C . ASN A 1 69 ? -17.840 -6.641 25.159 1.00 88.56 69 ASN A C 1
ATOM 548 O O . ASN A 1 69 ? -17.929 -7.135 24.046 1.00 88.56 69 ASN A O 1
ATOM 552 N N . ASP A 1 70 ? -18.900 -6.469 25.942 1.00 83.25 70 ASP A N 1
ATOM 553 C CA . ASP A 1 70 ? -20.270 -6.846 25.575 1.00 83.25 70 ASP A CA 1
ATOM 554 C C . ASP A 1 70 ? -21.101 -5.639 25.102 1.00 83.25 70 ASP A C 1
ATOM 556 O O . ASP A 1 70 ? -22.255 -5.779 24.694 1.00 83.25 70 ASP A O 1
ATOM 560 N N . GLY A 1 71 ? -20.517 -4.436 25.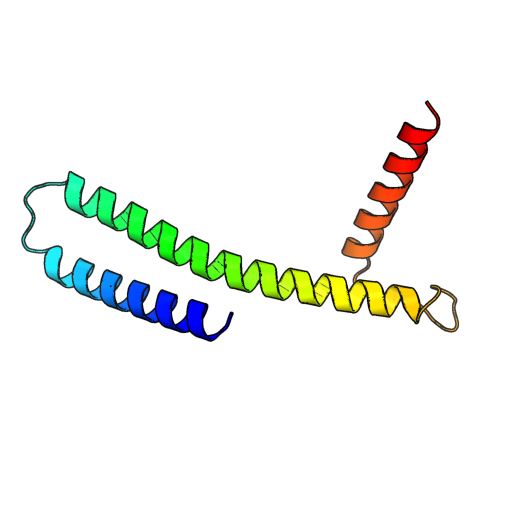138 1.00 81.38 71 GLY A N 1
ATOM 561 C CA . GLY A 1 71 ? -21.180 -3.186 24.781 1.00 81.38 71 GLY A CA 1
ATOM 562 C C . GLY A 1 71 ? -22.038 -2.597 25.902 1.00 81.38 71 GLY A C 1
ATOM 563 O O . GLY A 1 71 ? -22.768 -1.634 25.658 1.00 81.38 71 GLY A O 1
ATOM 564 N N . SER A 1 72 ? -21.970 -3.150 27.117 1.00 84.38 72 SER A N 1
ATOM 565 C CA . SER A 1 72 ? -22.680 -2.629 28.288 1.00 84.38 72 SER A CA 1
ATOM 566 C C . SER A 1 72 ? -22.086 -1.304 28.786 1.00 84.38 72 SER A C 1
ATOM 568 O O . SER A 1 72 ? -20.954 -0.943 28.470 1.00 84.38 72 SER A O 1
ATOM 570 N N . SER A 1 73 ? -22.827 -0.569 29.628 1.00 82.81 73 SER A N 1
ATOM 571 C CA . SER A 1 73 ? -22.328 0.687 30.219 1.00 82.81 73 SER A CA 1
ATOM 572 C C . SER A 1 73 ? -21.094 0.494 31.114 1.00 82.81 73 SER A C 1
ATOM 574 O O . SER A 1 73 ? -20.404 1.470 31.399 1.00 82.81 73 SER A O 1
ATOM 576 N N . SER A 1 74 ? -20.830 -0.731 31.579 1.00 83.69 74 SER A N 1
ATOM 577 C CA . SER A 1 74 ? -19.643 -1.088 32.360 1.00 83.69 74 SER A CA 1
ATOM 578 C C . SER A 1 74 ? -18.495 -1.631 31.499 1.00 83.69 74 SER A C 1
ATOM 580 O O . SER A 1 74 ? -17.349 -1.557 31.942 1.00 83.69 74 SER A O 1
ATOM 582 N N . LYS A 1 75 ? -18.772 -2.146 30.289 1.00 84.44 75 LYS A N 1
ATOM 583 C CA . LYS A 1 75 ? -17.785 -2.647 29.312 1.00 84.44 75 LYS A CA 1
ATOM 584 C C . LYS A 1 75 ? -18.170 -2.276 27.866 1.00 84.44 75 LYS A C 1
ATOM 586 O O . LYS A 1 75 ? -18.616 -3.132 27.094 1.00 84.44 75 LYS A O 1
ATOM 591 N N . PRO A 1 76 ? -18.032 -0.995 27.485 1.00 86.56 76 PRO A N 1
ATOM 592 C CA . PRO A 1 76 ? -18.363 -0.543 26.139 1.00 86.56 76 PRO A CA 1
ATOM 593 C C . PRO A 1 76 ? -17.349 -1.064 25.111 1.00 86.56 76 PRO A C 1
ATOM 595 O O . PRO A 1 76 ? -16.197 -1.323 25.443 1.00 86.56 76 PRO A O 1
ATOM 598 N N . TYR A 1 77 ? -17.762 -1.168 23.846 1.00 87.88 77 TYR A N 1
ATOM 599 C CA . TYR A 1 77 ? -16.831 -1.438 22.747 1.00 87.88 77 TYR A CA 1
ATOM 600 C C . TYR A 1 77 ? -15.876 -0.259 22.544 1.00 87.88 77 TYR A C 1
ATOM 602 O O . TYR A 1 77 ? -16.312 0.896 22.511 1.00 87.88 77 TYR A O 1
ATOM 610 N N . TYR A 1 78 ? -14.591 -0.555 22.352 1.00 85.12 78 TYR A N 1
ATOM 611 C CA . TYR A 1 78 ? -13.549 0.454 22.135 1.00 85.12 78 TYR A CA 1
ATO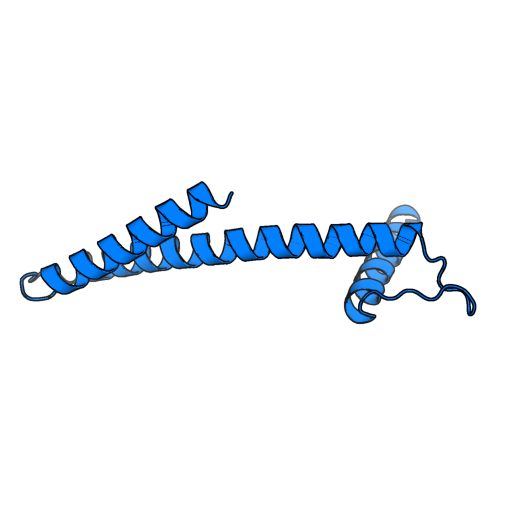M 612 C C . TYR A 1 78 ? -13.158 0.593 20.659 1.00 85.12 78 TYR A C 1
ATOM 614 O O . TYR A 1 78 ? -12.539 1.587 20.270 1.00 85.12 78 TYR A O 1
ATOM 622 N N . ILE A 1 79 ? -13.528 -0.373 19.814 1.00 84.81 79 ILE A N 1
ATOM 623 C CA . ILE A 1 79 ? -13.331 -0.305 18.365 1.00 84.81 79 ILE A CA 1
ATOM 624 C C . ILE A 1 79 ? -14.069 0.887 17.729 1.00 84.81 79 ILE A C 1
ATOM 626 O O . ILE A 1 79 ? -15.100 1.364 18.204 1.00 84.81 79 ILE A O 1
ATOM 630 N N . SER A 1 80 ? -13.570 1.340 16.574 1.00 83.56 80 SER A N 1
ATOM 631 C CA . SER A 1 80 ? -14.222 2.372 15.771 1.00 83.56 80 SER A CA 1
ATOM 632 C C . SER A 1 80 ? -15.709 2.057 15.484 1.00 83.56 80 SER A C 1
ATOM 634 O O . SER A 1 80 ? -16.046 0.962 15.009 1.00 83.56 80 SER A O 1
ATOM 636 N N . PRO A 1 81 ? -16.613 3.039 15.660 1.00 79.81 81 PRO A N 1
ATOM 637 C CA . PRO A 1 81 ? -18.046 2.847 15.433 1.00 79.81 81 PRO A CA 1
ATOM 638 C C . PRO A 1 81 ? -18.393 2.606 13.955 1.00 79.81 81 PRO A C 1
ATOM 640 O O . PRO A 1 81 ? -19.406 1.976 13.648 1.00 79.81 81 PRO A O 1
ATOM 643 N N . GLY A 1 82 ? -17.551 3.073 13.025 1.00 81.94 82 GLY A N 1
ATOM 644 C CA . GLY A 1 82 ? -17.723 2.845 11.589 1.00 81.94 82 GLY A CA 1
ATOM 645 C C . GLY A 1 82 ? -17.582 1.370 11.206 1.00 81.94 82 GLY A C 1
ATOM 646 O O . GLY A 1 82 ? -18.458 0.831 10.531 1.00 81.94 82 GLY A O 1
ATOM 647 N N . LEU A 1 83 ? -16.525 0.707 11.689 1.00 78.25 83 LEU A N 1
ATOM 648 C CA . LEU A 1 83 ? -16.286 -0.718 11.438 1.00 78.25 83 LEU A CA 1
ATOM 649 C C . LEU A 1 83 ? -17.393 -1.584 12.052 1.00 78.25 83 LEU A C 1
ATOM 651 O O . LEU A 1 83 ? -17.959 -2.443 11.375 1.00 78.25 83 LEU A O 1
ATOM 655 N N . HIS A 1 84 ? -17.775 -1.281 13.295 1.00 81.19 84 HIS A N 1
ATOM 656 C CA . HIS A 1 84 ? -18.837 -1.996 13.999 1.00 81.19 84 HIS A CA 1
ATOM 657 C C . HIS A 1 84 ? -20.197 -1.882 13.278 1.00 81.19 84 HIS A C 1
ATOM 659 O O . HIS A 1 84 ? -20.913 -2.872 13.111 1.00 81.19 84 HIS A O 1
ATOM 665 N N . LYS A 1 85 ? -20.535 -0.695 12.749 1.00 83.56 85 LYS A N 1
ATOM 666 C CA . LYS A 1 85 ? -21.765 -0.475 11.967 1.00 83.56 85 LYS A CA 1
ATOM 667 C C . LYS A 1 85 ? -21.793 -1.275 10.660 1.00 83.56 85 LYS A C 1
ATOM 669 O O . LYS A 1 85 ? -22.858 -1.760 10.274 1.00 83.56 85 LYS A O 1
ATOM 674 N N . ILE A 1 86 ? -20.660 -1.391 9.966 1.00 83.31 86 ILE A N 1
ATOM 675 C CA . ILE A 1 86 ? -20.564 -2.151 8.710 1.00 83.31 86 ILE A CA 1
ATOM 676 C C . ILE A 1 86 ? -20.810 -3.641 8.969 1.00 83.31 86 ILE A C 1
ATOM 678 O O . ILE A 1 86 ? -21.555 -4.267 8.215 1.00 83.31 86 ILE A O 1
ATOM 682 N N . LEU A 1 87 ? -20.252 -4.183 10.056 1.00 75.25 87 LEU A N 1
ATOM 683 C CA . LEU A 1 87 ? -20.414 -5.591 10.418 1.00 75.25 87 LEU A CA 1
ATOM 684 C C . LEU A 1 87 ? -21.868 -5.934 10.762 1.00 75.25 87 LEU A C 1
ATOM 686 O O . LEU A 1 87 ? -22.435 -6.860 10.183 1.00 75.25 87 LEU A O 1
ATOM 690 N N . ARG A 1 88 ? -22.508 -5.119 11.615 1.00 77.44 88 ARG A N 1
ATOM 691 C CA . ARG A 1 88 ? -23.926 -5.284 11.972 1.00 77.44 88 ARG A CA 1
ATOM 692 C C . ARG A 1 88 ? -24.831 -5.268 10.740 1.00 77.44 88 ARG A C 1
ATOM 694 O O . ARG A 1 88 ? -25.726 -6.097 10.615 1.00 77.44 88 ARG A O 1
ATOM 701 N N . LYS A 1 89 ? -24.559 -4.370 9.787 1.00 79.69 89 LYS A N 1
ATOM 702 C CA . LYS A 1 89 ? -25.285 -4.320 8.510 1.00 79.69 89 LYS A CA 1
ATOM 703 C C . LYS A 1 89 ? -25.088 -5.593 7.672 1.00 79.69 89 LYS A C 1
ATOM 705 O O . LYS A 1 89 ? -25.984 -5.968 6.919 1.00 79.69 89 LYS A O 1
ATOM 710 N N . GLY A 1 90 ? -23.921 -6.232 7.760 1.00 77.81 90 GLY A N 1
ATOM 711 C CA . GLY A 1 90 ? -23.655 -7.534 7.144 1.00 77.81 90 GLY A CA 1
ATOM 712 C C . GLY A 1 90 ? -24.487 -8.654 7.771 1.00 77.81 90 GLY A C 1
ATOM 713 O O . GLY A 1 90 ? -25.127 -9.412 7.044 1.00 77.81 90 GLY A O 1
ATOM 714 N N . GLU A 1 91 ? -24.542 -8.707 9.104 1.00 75.56 91 GLU A N 1
ATOM 715 C CA . GLU A 1 91 ? -25.296 -9.719 9.856 1.00 75.56 91 GLU A CA 1
ATOM 716 C C . GLU A 1 91 ? -26.814 -9.611 9.633 1.00 75.56 91 GLU A C 1
ATOM 718 O O . GLU A 1 91 ? -27.482 -10.613 9.374 1.00 75.56 91 GLU A O 1
ATOM 723 N N . GLU A 1 92 ? -27.360 -8.389 9.646 1.00 79.88 92 GLU A N 1
ATOM 724 C CA . GLU A 1 92 ? -28.773 -8.123 9.335 1.00 79.88 92 GLU A CA 1
ATOM 725 C C . GLU A 1 92 ? -29.140 -8.596 7.916 1.00 79.88 92 GLU A C 1
ATOM 727 O O . GLU A 1 92 ? -30.195 -9.201 7.710 1.00 79.88 92 GLU A O 1
ATOM 732 N N . ARG A 1 93 ? -28.247 -8.392 6.934 1.00 77.12 93 ARG A N 1
ATOM 733 C CA . ARG A 1 93 ? -28.454 -8.876 5.560 1.00 77.12 93 ARG A CA 1
ATOM 734 C C . ARG A 1 93 ? -28.423 -10.399 5.461 1.00 77.12 93 ARG A C 1
ATOM 736 O O . ARG A 1 93 ? -29.254 -10.971 4.763 1.00 77.12 93 ARG A O 1
ATOM 743 N N . ALA A 1 94 ? -27.489 -11.046 6.157 1.00 75.81 94 ALA A N 1
ATOM 744 C CA . ALA A 1 94 ? -27.384 -12.502 6.170 1.00 75.81 94 ALA A CA 1
ATOM 745 C C . ALA A 1 94 ? -28.635 -13.157 6.784 1.00 75.81 94 ALA A C 1
ATOM 747 O O . ALA A 1 94 ? -29.157 -14.116 6.219 1.00 75.81 94 ALA A O 1
ATOM 748 N N . LYS A 1 95 ? -29.174 -12.597 7.878 1.00 76.44 95 LYS A N 1
ATOM 749 C CA . LYS A 1 95 ? -30.425 -13.075 8.500 1.00 76.44 95 LYS A CA 1
ATOM 750 C C . LYS A 1 95 ? -31.646 -12.884 7.594 1.00 76.44 95 LYS A C 1
ATOM 752 O O . LYS A 1 95 ? -32.480 -13.779 7.522 1.00 76.44 95 LYS A O 1
ATOM 757 N N . SER A 1 96 ? -31.734 -11.767 6.864 1.00 78.62 96 SER A N 1
ATOM 758 C CA . SER A 1 96 ? -32.820 -11.539 5.898 1.00 78.62 96 SER A CA 1
ATOM 759 C C . SER A 1 96 ? -32.798 -12.535 4.734 1.00 78.62 96 SER A C 1
ATOM 761 O O . SER A 1 96 ? -33.865 -12.957 4.302 1.00 78.62 96 SER A O 1
ATOM 763 N N . CYS A 1 97 ?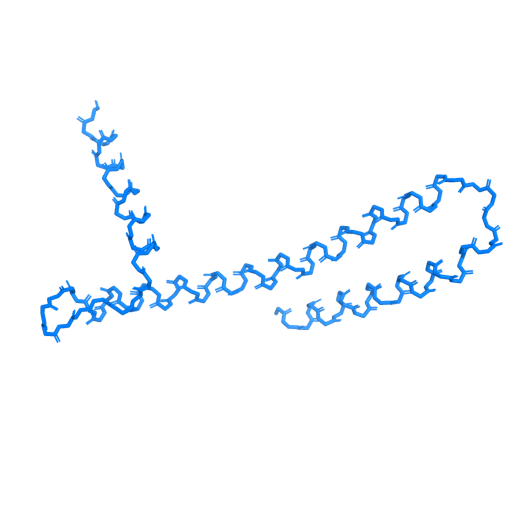 -31.618 -12.915 4.229 1.00 68.62 97 CYS A N 1
ATOM 764 C CA . CYS A 1 97 ? -31.510 -13.907 3.153 1.00 68.62 97 CYS A CA 1
ATOM 765 C C . CYS A 1 97 ? -31.751 -15.344 3.627 1.00 68.62 97 CYS A C 1
ATOM 767 O O . CYS A 1 97 ? -32.178 -16.166 2.832 1.00 68.62 97 CYS A O 1
ATOM 769 N N . ALA A 1 98 ? -31.476 -15.658 4.895 1.00 71.50 98 ALA A N 1
ATOM 770 C CA . ALA A 1 98 ? -31.718 -16.987 5.461 1.00 71.50 98 ALA A CA 1
ATOM 771 C C . ALA A 1 98 ? -33.190 -17.229 5.854 1.00 71.50 98 ALA A C 1
ATOM 773 O O . ALA A 1 98 ? -33.556 -18.355 6.177 1.00 71.50 98 ALA A O 1
ATOM 774 N N . SER A 1 99 ? -34.018 -16.177 5.866 1.00 64.38 99 SER A N 1
ATOM 775 C CA . SER A 1 99 ? -35.444 -16.231 6.217 1.00 64.38 99 SER A CA 1
ATOM 776 C C . SER A 1 99 ? -36.381 -16.091 5.001 1.00 64.38 99 SER A C 1
ATOM 778 O O . SER A 1 99 ? -37.592 -15.973 5.197 1.00 64.38 99 SER A O 1
ATOM 780 N N . SER A 1 100 ? -35.840 -16.067 3.775 1.00 53.03 100 SER A N 1
ATOM 781 C CA . SER A 1 100 ? -36.580 -16.193 2.503 1.00 53.03 100 SER A CA 1
ATOM 782 C C . SER A 1 100 ? -36.317 -17.558 1.883 1.00 53.03 100 SER A C 1
ATOM 784 O O . SER A 1 100 ? -37.254 -18.089 1.253 1.00 53.03 100 SER A O 1
#

Nearest PDB structures (foldseek):
  6wa9-assembly1_M  TM=8.022E-01  e=8.821E+00  Chlamydia pneumoniae